Protein AF-A0A523K4Y5-F1 (afdb_monomer_lite)

Structure (mmCIF, N/CA/C/O backbone):
data_AF-A0A523K4Y5-F1
#
_entry.id   AF-A0A523K4Y5-F1
#
loop_
_atom_site.group_PDB
_atom_site.id
_atom_site.type_symbol
_atom_site.label_atom_id
_atom_site.label_alt_id
_atom_site.label_comp_id
_atom_site.label_asym_id
_atom_site.label_entity_id
_atom_site.label_seq_id
_atom_site.pdbx_PDB_ins_code
_atom_site.Cartn_x
_atom_site.Cartn_y
_atom_site.Cartn_z
_atom_site.occupancy
_atom_site.B_iso_or_equiv
_atom_site.auth_seq_id
_atom_site.auth_comp_id
_atom_site.auth_asym_id
_atom_site.auth_atom_id
_atom_site.pdbx_PDB_model_num
ATOM 1 N N . MET A 1 1 ? 30.385 28.209 -82.244 1.00 56.41 1 MET A N 1
ATOM 2 C CA . MET A 1 1 ? 28.923 28.491 -82.273 1.00 56.41 1 MET A CA 1
ATOM 3 C C . MET A 1 1 ? 27.985 27.262 -82.151 1.00 56.41 1 MET A C 1
ATOM 5 O O . MET A 1 1 ? 26.829 27.423 -81.771 1.00 56.41 1 MET A O 1
ATOM 9 N N . ALA A 1 2 ? 28.436 26.011 -82.340 1.00 59.03 2 ALA A N 1
ATOM 10 C 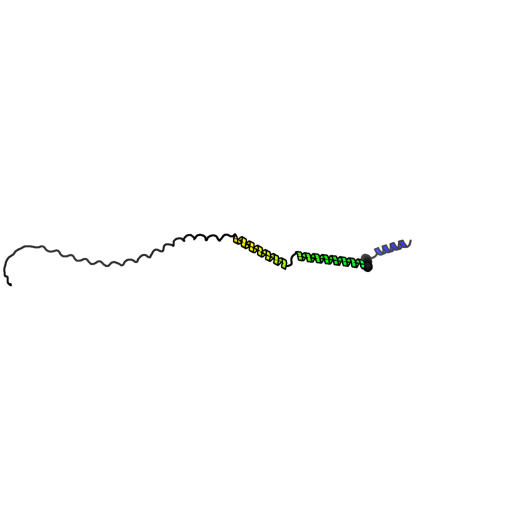CA . ALA A 1 2 ? 27.557 24.819 -82.371 1.00 59.03 2 ALA A CA 1
ATOM 11 C C . ALA A 1 2 ? 26.885 24.386 -81.036 1.00 59.03 2 ALA A C 1
ATOM 13 O O . ALA A 1 2 ? 25.889 23.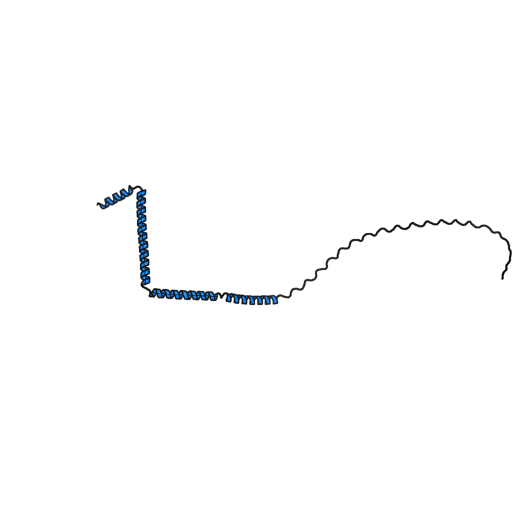655 -81.039 1.00 59.03 2 ALA A O 1
ATOM 14 N N . ARG A 1 3 ? 27.393 24.814 -79.868 1.00 58.66 3 ARG A N 1
ATOM 15 C CA . ARG A 1 3 ? 26.839 24.422 -78.549 1.00 58.66 3 ARG A CA 1
ATOM 16 C C . ARG A 1 3 ? 25.537 25.153 -78.182 1.00 58.66 3 ARG A C 1
ATOM 18 O O . ARG A 1 3 ? 24.710 24.581 -77.468 1.00 58.66 3 ARG A O 1
ATOM 25 N N . ALA A 1 4 ? 25.312 26.363 -78.699 1.00 57.75 4 ALA A N 1
ATOM 26 C CA . ALA A 1 4 ? 24.097 27.142 -78.439 1.00 57.75 4 ALA A CA 1
ATOM 27 C C . ALA A 1 4 ? 22.867 26.567 -79.176 1.00 57.75 4 ALA A C 1
ATOM 29 O O . ALA A 1 4 ? 21.796 26.414 -78.582 1.00 57.75 4 ALA A O 1
ATOM 30 N N . ALA A 1 5 ? 23.043 26.109 -80.421 1.00 58.50 5 ALA A N 1
ATOM 31 C CA . ALA A 1 5 ? 21.973 25.528 -81.240 1.00 58.50 5 ALA A CA 1
ATOM 32 C C . ALA A 1 5 ? 21.456 24.165 -80.722 1.00 58.50 5 ALA A C 1
ATOM 34 O O . ALA A 1 5 ? 20.276 23.833 -80.864 1.00 58.50 5 ALA A O 1
ATOM 35 N N . LYS A 1 6 ? 22.303 23.365 -80.055 1.00 58.16 6 LYS A N 1
ATOM 36 C CA . LYS A 1 6 ? 21.886 22.069 -79.479 1.00 58.16 6 LYS A CA 1
ATOM 37 C C . LYS A 1 6 ? 20.988 22.235 -78.241 1.00 58.16 6 LYS A C 1
ATOM 39 O O . LYS A 1 6 ? 20.050 21.456 -78.052 1.00 58.16 6 LYS A O 1
ATOM 44 N N . LYS A 1 7 ? 21.205 23.278 -77.424 1.00 58.06 7 LYS A N 1
ATOM 45 C CA . LYS A 1 7 ? 20.348 23.593 -76.260 1.00 58.06 7 LYS A CA 1
ATOM 46 C C . LYS A 1 7 ? 18.948 24.061 -76.679 1.00 58.06 7 LYS A C 1
ATOM 48 O O . LYS A 1 7 ? 17.973 23.686 -76.021 1.00 58.06 7 LYS A O 1
ATOM 53 N N . SER A 1 8 ? 18.825 24.824 -77.769 1.00 58.03 8 SER A N 1
ATOM 54 C CA . SER A 1 8 ? 17.531 25.331 -78.254 1.00 58.03 8 SER A CA 1
ATOM 55 C C . SER A 1 8 ? 16.660 24.222 -78.866 1.00 58.03 8 SER A C 1
ATOM 57 O O . SER A 1 8 ? 15.479 24.119 -78.521 1.00 58.03 8 SER A O 1
ATOM 59 N N . LYS A 1 9 ? 17.240 23.305 -79.660 1.00 58.69 9 LYS A N 1
ATOM 60 C CA . LYS A 1 9 ? 16.532 22.133 -80.221 1.00 58.69 9 LYS A CA 1
ATOM 61 C C . LYS A 1 9 ? 16.057 21.153 -79.136 1.00 58.69 9 LYS A C 1
ATOM 63 O O . LYS A 1 9 ? 14.926 20.667 -79.196 1.00 58.69 9 LYS A O 1
ATOM 68 N N . ALA A 1 10 ? 16.858 20.917 -78.093 1.00 59.50 10 ALA A N 1
ATOM 69 C CA . ALA A 1 10 ? 16.475 20.059 -76.966 1.00 59.50 10 ALA A CA 1
ATOM 70 C C . ALA A 1 10 ? 15.356 20.669 -76.094 1.00 59.50 10 ALA A C 1
ATOM 72 O O . ALA A 1 10 ? 14.438 19.954 -75.680 1.00 59.50 10 ALA A O 1
ATOM 73 N N . LYS A 1 11 ? 15.383 21.991 -75.852 1.00 59.12 11 LYS A N 1
ATOM 74 C CA . LYS A 1 11 ? 14.294 22.714 -75.165 1.00 59.12 11 LYS A CA 1
ATOM 75 C C . LYS A 1 11 ? 12.999 22.730 -75.993 1.00 59.12 11 LYS A C 1
ATOM 77 O O . LYS A 1 11 ? 11.936 22.508 -75.415 1.00 59.12 11 LYS A O 1
ATOM 82 N N . LYS A 1 12 ? 13.072 22.934 -77.319 1.00 58.25 12 LYS A N 1
ATOM 83 C CA . LYS A 1 12 ? 11.900 22.900 -78.223 1.00 58.25 12 LYS A CA 1
ATOM 84 C C . LYS A 1 12 ? 11.268 21.501 -78.299 1.00 58.25 12 LYS A C 1
ATOM 86 O O . LYS A 1 12 ? 10.061 21.373 -78.111 1.00 58.25 12 LYS A O 1
ATOM 91 N N . ARG A 1 13 ? 12.063 20.431 -78.446 1.00 57.97 13 ARG A N 1
ATOM 92 C CA . ARG A 1 13 ? 11.560 19.037 -78.434 1.00 57.97 13 ARG A CA 1
ATOM 93 C C . ARG A 1 13 ? 10.904 18.639 -77.110 1.00 57.97 13 ARG A C 1
ATOM 95 O O . ARG A 1 13 ? 9.913 17.922 -77.110 1.00 57.97 13 ARG A O 1
ATOM 102 N N . ALA A 1 14 ? 11.400 19.143 -75.980 1.00 58.34 14 ALA A N 1
ATOM 103 C CA . ALA A 1 14 ? 10.793 18.886 -74.676 1.00 58.34 14 ALA A CA 1
ATOM 104 C C . ALA A 1 14 ? 9.431 19.579 -74.477 1.00 58.34 14 ALA A C 1
ATOM 106 O O . ALA A 1 14 ? 8.689 19.148 -73.598 1.00 58.34 14 ALA A O 1
ATOM 107 N N . LYS A 1 15 ? 9.104 20.629 -75.250 1.00 60.69 15 LYS A N 1
ATOM 108 C CA . LYS A 1 15 ? 7.788 21.297 -75.240 1.00 60.69 15 LYS A CA 1
ATOM 109 C C . LYS A 1 15 ? 6.759 20.609 -76.158 1.00 60.69 15 LYS A C 1
ATOM 111 O O . LYS A 1 15 ? 5.589 20.633 -75.811 1.00 60.69 15 LYS A O 1
ATOM 116 N N . LYS A 1 16 ? 7.195 19.932 -77.235 1.00 61.47 16 LYS A N 1
ATOM 117 C CA . LYS A 1 16 ? 6.345 19.144 -78.163 1.00 61.47 16 LYS A CA 1
ATOM 118 C C . LYS A 1 16 ? 5.959 17.736 -77.667 1.00 61.47 16 LYS A C 1
ATOM 120 O O . LYS A 1 16 ? 5.192 17.047 -78.324 1.00 61.47 16 LYS A O 1
ATOM 125 N N . MET A 1 17 ? 6.498 17.268 -76.539 1.00 65.38 17 MET A N 1
ATOM 126 C CA . MET A 1 17 ? 6.101 15.972 -75.969 1.00 65.38 17 MET A CA 1
ATOM 127 C C . MET A 1 17 ? 4.766 16.092 -75.216 1.00 65.38 17 MET A C 1
ATOM 129 O O . MET A 1 17 ? 4.617 17.051 -74.451 1.00 65.38 17 MET A O 1
ATOM 133 N N . PRO A 1 18 ? 3.854 15.102 -75.318 1.00 77.69 18 PRO A N 1
ATOM 134 C CA . PRO A 1 18 ? 2.597 15.121 -74.577 1.00 77.69 18 PRO A CA 1
ATOM 135 C C . PRO A 1 18 ? 2.876 15.240 -73.076 1.00 77.69 18 PRO A C 1
ATOM 137 O O . PRO A 1 18 ? 3.824 14.635 -72.553 1.00 77.69 18 PRO A O 1
ATOM 140 N N . VAL A 1 19 ? 2.064 16.042 -72.381 1.00 74.31 19 VAL A N 1
ATOM 141 C CA . VAL A 1 19 ? 2.271 16.433 -70.974 1.00 74.31 19 VAL A CA 1
ATOM 142 C C . VAL A 1 19 ? 2.529 15.208 -70.088 1.00 74.31 19 VAL A C 1
ATOM 144 O O . VAL A 1 19 ? 3.495 15.204 -69.321 1.00 74.31 19 VAL A O 1
ATOM 147 N N . LYS A 1 20 ? 1.789 14.111 -70.303 1.00 73.31 20 LYS A N 1
ATOM 148 C CA . LYS A 1 20 ? 1.956 12.817 -69.614 1.00 73.31 20 LYS A CA 1
ATOM 149 C C . LYS A 1 20 ? 3.386 12.254 -69.714 1.00 73.31 20 LYS A C 1
ATOM 151 O O . LYS A 1 20 ? 3.966 11.864 -68.701 1.00 73.31 20 LYS A O 1
ATOM 156 N N . LYS A 1 21 ? 4.026 12.299 -70.895 1.00 77.75 21 LYS A N 1
ATOM 157 C CA . LYS A 1 21 ? 5.418 11.831 -71.094 1.00 77.75 21 LYS A CA 1
ATOM 158 C C . LYS A 1 21 ? 6.444 12.767 -70.435 1.00 77.75 21 LYS A C 1
ATOM 160 O O . LYS A 1 21 ? 7.457 12.304 -69.904 1.00 77.75 21 LYS A O 1
ATOM 165 N N . ARG A 1 22 ? 6.189 14.083 -70.412 1.00 76.62 22 ARG A N 1
ATOM 166 C CA . ARG A 1 22 ? 7.054 15.071 -69.726 1.00 76.62 22 ARG A CA 1
ATOM 167 C C . ARG A 1 22 ? 7.009 14.894 -68.208 1.00 76.62 22 ARG A C 1
ATOM 169 O O . ARG A 1 22 ? 8.061 14.930 -67.562 1.00 76.62 22 ARG A O 1
ATOM 176 N N . VAL A 1 23 ? 5.815 14.675 -67.657 1.00 74.62 23 VAL A N 1
ATOM 177 C CA . VAL A 1 23 ? 5.602 14.385 -66.233 1.00 74.62 23 VAL A CA 1
ATOM 178 C C . VAL A 1 23 ? 6.288 13.070 -65.860 1.00 74.62 23 VAL A C 1
ATOM 180 O O . VAL A 1 23 ? 7.113 13.075 -64.948 1.00 74.62 23 VAL A O 1
ATOM 183 N N . ALA A 1 24 ? 6.090 11.995 -66.631 1.00 77.06 24 ALA A N 1
ATOM 184 C CA . ALA A 1 24 ? 6.747 10.702 -66.406 1.00 77.06 24 ALA A CA 1
ATOM 185 C C . ALA A 1 24 ? 8.289 10.793 -66.405 1.00 77.06 24 ALA A C 1
ATOM 187 O O . ALA A 1 24 ? 8.965 10.238 -65.537 1.00 77.06 24 ALA A O 1
ATOM 188 N N . LYS A 1 25 ? 8.882 11.564 -67.327 1.00 75.75 25 LYS A N 1
ATOM 189 C CA . LYS A 1 25 ? 10.341 11.766 -67.372 1.00 75.75 25 LYS A CA 1
ATOM 190 C C . LYS A 1 25 ? 10.860 12.569 -66.170 1.00 75.75 25 LYS A C 1
ATOM 192 O O . LYS A 1 25 ? 11.927 12.258 -65.631 1.00 75.75 25 LYS A O 1
ATOM 197 N N . LYS A 1 26 ? 10.118 13.590 -65.720 1.00 76.00 26 LYS A N 1
ATOM 198 C CA . LYS A 1 26 ? 10.459 14.372 -64.517 1.00 76.00 26 LYS A CA 1
ATOM 199 C C . LYS A 1 26 ? 10.353 13.523 -63.246 1.00 76.00 26 LYS A C 1
ATOM 201 O O . LYS A 1 26 ? 11.267 13.572 -62.418 1.00 76.00 26 LYS A O 1
ATOM 206 N N . THR A 1 27 ? 9.301 12.716 -63.101 1.00 73.31 27 THR A N 1
ATOM 207 C CA . THR A 1 27 ? 9.119 11.834 -61.936 1.00 73.31 27 THR A CA 1
ATOM 208 C C . THR A 1 27 ? 10.184 10.736 -61.898 1.00 73.31 27 THR A C 1
ATOM 210 O O . THR A 1 27 ? 10.783 10.517 -60.843 1.00 73.31 27 THR A O 1
ATOM 213 N N . ALA A 1 28 ? 10.544 10.133 -63.037 1.00 77.62 28 ALA A N 1
ATOM 214 C CA . ALA A 1 28 ? 11.654 9.179 -63.135 1.00 77.62 28 ALA A CA 1
ATOM 215 C C . ALA A 1 28 ? 13.011 9.802 -62.740 1.00 77.62 28 ALA A C 1
ATOM 217 O O . ALA A 1 28 ? 13.777 9.220 -61.963 1.00 77.62 28 ALA A O 1
ATOM 218 N N . LYS A 1 29 ? 13.298 11.034 -63.188 1.00 77.81 29 LYS A N 1
ATOM 219 C CA . LYS A 1 29 ? 14.512 11.774 -62.793 1.00 77.81 29 LYS A CA 1
ATOM 220 C C . LYS A 1 29 ? 14.535 12.092 -61.288 1.00 77.81 29 LYS A C 1
ATOM 222 O O . LYS A 1 29 ? 15.580 11.974 -60.649 1.00 77.81 29 LYS A O 1
ATOM 22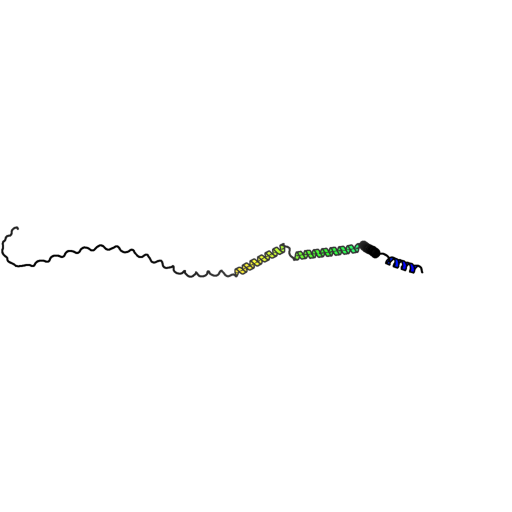7 N N . LYS A 1 30 ? 13.386 12.427 -60.689 1.00 75.31 30 LYS A N 1
ATOM 228 C CA . LYS A 1 30 ? 13.256 12.662 -59.236 1.00 75.31 30 LYS A CA 1
ATOM 229 C C . LYS A 1 30 ? 13.453 11.369 -58.431 1.00 75.31 30 LYS A C 1
ATOM 231 O O . LYS A 1 30 ? 14.176 11.376 -57.435 1.00 75.31 30 LYS A O 1
ATOM 236 N N . ARG A 1 31 ? 12.888 10.241 -58.886 1.00 78.50 31 ARG A N 1
ATOM 237 C CA . ARG A 1 31 ? 13.064 8.912 -58.261 1.00 78.50 31 ARG A CA 1
ATOM 238 C C . ARG A 1 31 ? 14.529 8.463 -58.276 1.00 78.50 31 ARG A C 1
ATOM 240 O O . ARG A 1 31 ? 15.051 8.038 -57.245 1.00 78.50 31 ARG A O 1
ATOM 247 N N . THR A 1 32 ? 15.221 8.613 -59.406 1.00 78.62 32 THR A N 1
ATOM 248 C CA . THR A 1 32 ? 16.649 8.255 -59.522 1.00 78.62 32 THR A CA 1
ATOM 249 C C . THR A 1 32 ? 17.545 9.152 -58.661 1.00 78.62 32 THR A C 1
ATOM 251 O O . THR A 1 32 ? 18.448 8.646 -57.991 1.00 78.62 32 THR A O 1
ATOM 254 N N . ALA A 1 33 ? 17.262 10.457 -58.583 1.00 79.88 33 ALA A N 1
ATOM 255 C CA . ALA A 1 33 ? 17.946 11.368 -57.662 1.00 79.88 33 ALA A CA 1
ATOM 256 C C . ALA A 1 33 ? 17.726 10.976 -56.186 1.00 79.88 33 ALA A C 1
ATOM 258 O O . ALA A 1 33 ? 18.693 10.868 -55.430 1.00 79.88 33 ALA A O 1
ATOM 259 N N . LYS A 1 34 ? 16.484 10.656 -55.788 1.00 76.75 34 LYS A N 1
ATOM 260 C CA . LYS A 1 34 ? 16.150 10.183 -54.430 1.00 76.75 34 LYS A CA 1
ATOM 261 C C . LYS A 1 34 ? 16.905 8.893 -54.075 1.00 76.75 34 LYS A C 1
ATOM 263 O O . LYS A 1 34 ? 17.477 8.805 -52.989 1.00 76.75 34 LYS A O 1
ATOM 268 N N . LYS A 1 35 ? 17.012 7.936 -55.009 1.00 81.06 35 LYS A N 1
ATOM 269 C CA . LYS A 1 35 ? 17.796 6.693 -54.841 1.00 81.06 35 LYS A CA 1
ATOM 270 C C . LYS A 1 35 ? 19.295 6.973 -54.657 1.00 81.06 35 LYS A C 1
ATOM 272 O O . LYS A 1 35 ? 19.930 6.370 -53.790 1.00 81.06 35 LYS A O 1
ATOM 277 N N . LYS A 1 36 ? 19.867 7.925 -55.410 1.00 84.50 36 LYS A N 1
ATOM 278 C CA . LYS A 1 36 ? 21.274 8.351 -55.252 1.00 84.50 36 LYS A CA 1
ATOM 279 C C . LYS A 1 36 ? 21.531 8.988 -53.882 1.00 84.50 36 LYS A C 1
ATOM 281 O O . LYS A 1 36 ? 22.516 8.638 -53.230 1.00 84.50 36 LYS A O 1
ATOM 286 N N . VAL A 1 37 ? 20.639 9.864 -53.415 1.00 79.44 37 VAL A N 1
ATOM 287 C CA . VAL A 1 37 ? 20.735 10.487 -52.081 1.00 79.44 37 VAL A CA 1
ATOM 288 C C . VAL A 1 37 ? 20.614 9.437 -50.974 1.00 79.44 37 VAL A C 1
ATOM 290 O O . VAL A 1 37 ? 21.435 9.425 -50.058 1.00 79.44 37 VAL A O 1
ATOM 293 N N . ALA A 1 38 ? 19.667 8.502 -51.081 1.00 79.81 38 ALA A N 1
ATOM 294 C CA . ALA A 1 38 ? 19.521 7.404 -50.125 1.00 79.81 38 ALA A CA 1
ATOM 295 C C . ALA A 1 38 ? 20.793 6.538 -50.044 1.00 79.81 38 ALA A C 1
ATOM 297 O O . ALA A 1 38 ? 21.308 6.304 -48.951 1.00 79.81 38 ALA A O 1
ATOM 298 N N . LYS A 1 39 ? 21.375 6.155 -51.191 1.00 84.56 39 LYS A N 1
ATOM 299 C CA . LYS A 1 39 ? 22.633 5.384 -51.254 1.00 84.56 39 LYS A CA 1
ATOM 300 C C . LYS A 1 39 ? 23.821 6.147 -50.654 1.00 84.56 39 LYS A C 1
ATOM 302 O O . LYS A 1 39 ? 24.683 5.549 -50.014 1.00 84.56 39 LYS A O 1
ATOM 307 N N . ARG A 1 40 ? 23.886 7.471 -50.834 1.00 81.75 40 ARG A N 1
ATOM 308 C CA . ARG A 1 40 ? 24.908 8.319 -50.192 1.00 81.75 40 ARG A CA 1
ATOM 309 C C . ARG A 1 40 ? 24.726 8.368 -48.672 1.00 81.75 40 ARG A C 1
ATOM 311 O O . ARG A 1 40 ? 25.705 8.183 -47.952 1.00 81.75 40 ARG A O 1
ATOM 318 N N . LYS A 1 41 ? 23.490 8.520 -48.178 1.00 78.88 41 LYS A N 1
ATOM 319 C CA . LYS A 1 41 ? 23.176 8.502 -46.736 1.00 78.88 41 LYS A CA 1
ATOM 320 C C . LYS A 1 41 ? 23.543 7.165 -46.085 1.00 78.88 41 LYS A C 1
ATOM 322 O O . LYS A 1 41 ? 24.147 7.159 -45.015 1.00 78.88 41 LYS A O 1
ATOM 327 N N . THR A 1 42 ? 23.248 6.033 -46.726 1.00 82.31 42 THR A N 1
ATOM 328 C CA . THR A 1 42 ? 23.613 4.708 -46.189 1.00 82.31 42 THR A CA 1
ATOM 329 C C . THR A 1 42 ? 25.124 4.477 -46.200 1.00 82.31 42 THR A C 1
ATOM 331 O O . THR A 1 42 ? 25.674 4.020 -45.198 1.00 82.31 42 THR A O 1
ATOM 334 N N . LYS A 1 43 ? 25.829 4.871 -47.271 1.00 86.88 43 LYS A N 1
ATOM 335 C CA . LYS A 1 43 ? 27.303 4.838 -47.322 1.00 86.88 43 LYS A CA 1
ATOM 336 C C . LYS A 1 43 ? 27.937 5.699 -46.224 1.00 86.88 43 LYS A C 1
ATOM 338 O O . LYS A 1 43 ? 28.857 5.237 -45.551 1.00 86.88 43 LYS A O 1
ATOM 343 N N . ALA A 1 44 ? 27.421 6.908 -45.994 1.00 87.69 44 ALA A N 1
ATOM 344 C CA . ALA A 1 44 ? 27.885 7.788 -44.923 1.00 87.69 44 ALA A CA 1
ATOM 345 C C . ALA A 1 44 ? 27.663 7.166 -43.533 1.00 87.69 44 ALA A C 1
ATOM 347 O O . ALA A 1 44 ? 28.606 7.079 -42.745 1.00 87.69 44 ALA A O 1
ATOM 348 N N . LYS A 1 45 ? 26.462 6.630 -43.259 1.00 84.75 45 LYS A N 1
ATOM 349 C CA . LYS A 1 45 ? 26.170 5.890 -42.018 1.00 84.75 45 LYS A CA 1
ATOM 350 C C . LYS A 1 45 ? 27.137 4.715 -41.823 1.00 84.75 45 LYS A C 1
ATOM 352 O O . LYS A 1 45 ? 27.721 4.581 -40.750 1.00 84.75 45 LYS A O 1
ATOM 357 N N . LYS A 1 46 ? 27.392 3.917 -42.869 1.00 89.38 46 LYS A N 1
ATOM 358 C CA . LYS A 1 46 ? 28.344 2.790 -42.828 1.00 89.38 46 LYS A CA 1
ATOM 359 C C . LYS A 1 46 ? 29.778 3.257 -42.536 1.00 89.38 46 LYS A C 1
ATOM 361 O O . LYS A 1 46 ? 30.465 2.622 -41.739 1.00 89.38 46 LYS A O 1
ATOM 366 N N . LYS A 1 47 ? 30.219 4.391 -43.101 1.00 90.56 47 LYS A N 1
ATOM 367 C CA . LYS A 1 47 ? 31.536 5.000 -42.821 1.00 90.56 47 LYS A CA 1
ATOM 368 C C . LYS A 1 47 ? 31.657 5.453 -41.360 1.00 90.56 47 LYS A C 1
ATOM 370 O O . LYS A 1 47 ? 32.663 5.163 -40.715 1.00 90.56 47 LYS A O 1
ATOM 375 N N . ILE A 1 48 ? 30.618 6.088 -40.809 1.00 88.44 48 ILE A N 1
ATOM 376 C CA . ILE A 1 48 ? 30.571 6.500 -39.394 1.00 88.44 48 ILE A CA 1
ATOM 377 C C . ILE A 1 48 ? 30.653 5.281 -38.469 1.00 88.44 48 ILE A C 1
ATOM 379 O O . ILE A 1 48 ? 31.434 5.281 -37.517 1.00 88.44 48 ILE A O 1
ATOM 383 N N . VAL A 1 49 ? 29.879 4.230 -38.754 1.00 85.38 49 VAL A N 1
ATOM 384 C CA . VAL A 1 49 ? 29.896 2.987 -37.969 1.00 85.38 49 VAL A CA 1
ATOM 385 C C . VAL A 1 49 ? 31.280 2.339 -38.013 1.00 85.38 49 VAL A C 1
ATOM 387 O O . VAL A 1 49 ? 31.830 2.035 -36.956 1.00 85.38 49 VAL A O 1
ATOM 390 N N . ARG A 1 50 ? 31.897 2.220 -39.198 1.00 86.38 50 ARG A N 1
ATOM 391 C CA . ARG A 1 50 ? 33.267 1.696 -39.351 1.00 86.38 50 ARG A CA 1
ATOM 392 C C . ARG A 1 50 ? 34.283 2.493 -38.525 1.00 86.38 50 ARG A C 1
ATOM 394 O O . ARG A 1 50 ? 35.033 1.895 -37.759 1.00 86.38 50 ARG A O 1
ATOM 401 N N . LYS A 1 51 ? 34.244 3.831 -38.578 1.00 85.81 51 LYS A N 1
ATOM 402 C CA . LYS A 1 51 ? 35.129 4.707 -37.782 1.00 85.81 51 LYS A CA 1
ATOM 403 C C . LYS A 1 51 ? 34.907 4.540 -36.271 1.00 85.81 51 LYS A C 1
ATOM 405 O O . LYS A 1 51 ? 35.869 4.483 -35.508 1.00 85.81 51 LYS A O 1
ATOM 410 N N . LYS A 1 52 ? 33.651 4.401 -35.822 1.00 83.12 52 LYS A N 1
ATOM 411 C CA . LYS A 1 52 ? 33.323 4.118 -34.410 1.00 83.12 52 LYS A CA 1
ATOM 412 C C . LYS A 1 52 ? 33.852 2.753 -33.965 1.00 83.12 52 LYS A C 1
ATOM 414 O O . LYS A 1 52 ? 34.375 2.651 -32.859 1.00 83.12 52 LYS A O 1
ATOM 419 N N . VAL A 1 53 ? 33.731 1.717 -34.795 1.00 80.81 53 VAL A N 1
ATOM 420 C CA . VAL A 1 53 ? 34.244 0.371 -34.490 1.00 80.81 53 VAL A CA 1
ATOM 421 C C . VAL A 1 53 ? 35.773 0.376 -34.415 1.00 80.81 53 VAL A C 1
ATOM 423 O O . VAL A 1 53 ? 36.312 -0.110 -33.425 1.00 80.81 53 VAL A O 1
ATOM 426 N N . ALA A 1 54 ? 36.462 1.008 -35.369 1.00 79.88 54 ALA A N 1
ATOM 427 C CA . ALA A 1 54 ? 37.919 1.157 -35.344 1.00 79.88 54 ALA A CA 1
ATOM 428 C C . ALA A 1 54 ? 38.401 1.891 -34.076 1.00 79.88 54 ALA A C 1
ATOM 430 O O . ALA A 1 54 ? 39.244 1.381 -33.342 1.00 79.88 54 ALA A O 1
ATOM 431 N N . LYS A 1 55 ? 37.767 3.019 -33.717 1.00 76.12 55 LYS A N 1
ATOM 432 C CA . LYS A 1 55 ? 38.083 3.769 -32.484 1.00 76.12 55 LYS A CA 1
ATOM 433 C C . LYS A 1 55 ? 37.814 2.963 -31.204 1.00 76.12 55 LYS A C 1
ATOM 435 O O . LYS A 1 55 ? 38.510 3.141 -30.206 1.00 76.12 55 LYS A O 1
ATOM 440 N N . ARG A 1 56 ? 36.809 2.075 -31.212 1.00 69.31 56 ARG A N 1
ATOM 441 C CA . ARG A 1 56 ? 36.517 1.153 -30.096 1.00 69.31 56 ARG A CA 1
ATOM 442 C C . ARG A 1 56 ? 37.564 0.043 -29.964 1.00 69.31 56 ARG A C 1
ATOM 444 O O . ARG A 1 56 ? 37.782 -0.391 -28.834 1.00 69.31 56 ARG A O 1
ATOM 451 N N . LYS A 1 57 ? 38.174 -0.402 -31.070 1.00 73.94 57 LYS A N 1
ATOM 452 C CA . LYS A 1 57 ? 39.251 -1.408 -31.087 1.00 73.94 57 LYS A CA 1
ATOM 453 C C . LYS A 1 57 ? 40.604 -0.816 -30.670 1.00 73.94 57 LYS A C 1
ATOM 455 O O . LYS A 1 57 ? 41.294 -1.433 -29.875 1.00 73.94 57 LYS A O 1
ATOM 460 N N . ALA A 1 58 ? 40.912 0.414 -31.083 1.00 73.88 58 ALA A N 1
ATOM 461 C CA . ALA A 1 58 ? 42.194 1.075 -30.808 1.00 73.88 58 ALA A CA 1
ATOM 462 C C . ALA A 1 58 ? 42.441 1.470 -29.333 1.00 73.88 58 ALA A C 1
ATOM 464 O O . ALA A 1 58 ? 43.545 1.855 -28.980 1.00 73.88 58 ALA A O 1
ATOM 465 N N . ASN A 1 59 ? 41.430 1.432 -28.451 1.00 72.94 59 ASN A N 1
ATOM 466 C CA . ASN A 1 59 ? 41.565 1.904 -27.062 1.00 72.94 59 ASN A CA 1
ATOM 467 C C . ASN A 1 59 ? 40.954 0.935 -26.023 1.00 72.94 59 ASN A C 1
ATOM 469 O O . ASN A 1 59 ? 39.972 1.275 -25.342 1.00 72.94 59 ASN A O 1
ATOM 473 N N . PRO A 1 60 ? 41.524 -0.275 -25.860 1.00 71.81 60 PRO A N 1
ATOM 474 C CA . PRO A 1 60 ? 41.017 -1.287 -24.933 1.00 71.81 60 PRO A CA 1
ATOM 475 C C . PRO A 1 60 ? 41.141 -0.851 -23.463 1.00 71.81 60 PRO A C 1
ATOM 477 O O . PRO A 1 60 ? 40.167 -0.968 -22.711 1.00 71.81 60 PRO A O 1
ATOM 480 N N . LYS A 1 61 ? 42.270 -0.237 -23.073 1.00 78.81 61 LYS A N 1
ATOM 481 C CA . LYS A 1 61 ? 42.546 0.220 -21.694 1.00 78.81 61 LYS A CA 1
ATOM 482 C C . LYS A 1 61 ? 41.527 1.265 -21.199 1.00 78.81 61 LYS A C 1
ATOM 484 O O . LYS A 1 61 ? 40.948 1.112 -20.123 1.00 78.81 61 LYS A O 1
ATOM 489 N N . LYS A 1 62 ? 41.198 2.287 -22.007 1.00 78.06 62 LYS A N 1
ATOM 490 C CA . LYS A 1 62 ? 40.176 3.307 -21.657 1.00 78.06 62 LYS A CA 1
ATOM 491 C C . LYS A 1 62 ? 38.780 2.693 -21.477 1.00 78.06 62 LYS A C 1
ATOM 493 O O . LYS A 1 62 ? 38.013 3.098 -20.599 1.00 78.06 62 LYS A O 1
ATOM 498 N N . ARG A 1 63 ? 38.442 1.682 -22.283 1.00 73.50 63 ARG A N 1
ATOM 499 C CA . ARG A 1 63 ? 37.155 0.976 -22.216 1.00 73.50 63 ARG A CA 1
ATOM 500 C C . ARG A 1 63 ? 37.067 0.064 -20.989 1.00 73.50 63 ARG A C 1
ATOM 502 O O . ARG A 1 63 ? 36.005 0.025 -20.367 1.00 73.50 63 ARG A O 1
ATOM 509 N N . ALA A 1 64 ? 38.160 -0.605 -20.619 1.00 78.94 64 ALA A N 1
ATOM 510 C CA . ALA A 1 64 ? 38.262 -1.377 -19.382 1.00 78.94 64 ALA A CA 1
ATOM 511 C C . ALA A 1 64 ? 38.054 -0.479 -18.151 1.00 78.94 64 ALA A C 1
ATOM 513 O O . ALA A 1 64 ? 37.140 -0.737 -17.367 1.00 78.94 64 ALA A O 1
ATOM 514 N N . LYS A 1 65 ? 38.765 0.657 -18.065 1.00 80.75 65 LYS A N 1
ATOM 515 C CA . LYS A 1 65 ? 38.590 1.646 -16.981 1.00 80.75 65 LYS A CA 1
ATOM 516 C C . LYS A 1 65 ? 37.146 2.167 -16.893 1.00 80.75 65 LYS A C 1
ATOM 518 O O . LYS A 1 65 ? 36.558 2.193 -15.814 1.00 80.75 65 LYS A O 1
ATOM 523 N N . LYS A 1 66 ? 36.507 2.511 -18.023 1.00 82.38 66 LYS A N 1
ATOM 524 C CA . LYS A 1 66 ? 35.092 2.950 -18.045 1.00 82.38 66 LYS A CA 1
ATOM 525 C C . LYS A 1 66 ? 34.122 1.845 -17.605 1.00 82.38 66 LYS A C 1
ATOM 527 O O . LYS A 1 66 ? 33.152 2.132 -16.902 1.00 82.38 66 LYS A O 1
ATOM 532 N N . LYS A 1 67 ? 34.352 0.590 -18.011 1.00 81.38 67 LYS A N 1
ATOM 533 C CA . LYS A 1 67 ? 33.547 -0.562 -17.568 1.00 81.38 67 LYS A CA 1
ATOM 534 C C . LYS A 1 67 ? 33.703 -0.803 -16.065 1.00 81.38 67 LYS A C 1
ATOM 536 O O . LYS A 1 67 ? 32.686 -0.983 -15.402 1.00 81.38 67 LYS A O 1
ATOM 541 N N . ALA A 1 68 ? 34.924 -0.739 -15.534 1.00 82.62 68 ALA A N 1
ATOM 542 C CA . ALA A 1 68 ? 35.196 -0.858 -14.102 1.00 82.62 68 ALA A CA 1
ATOM 543 C C . ALA A 1 68 ? 34.471 0.238 -13.304 1.00 82.62 68 ALA A C 1
ATOM 545 O O . ALA A 1 68 ? 33.662 -0.080 -12.434 1.00 82.62 68 ALA A O 1
ATOM 546 N N . LYS A 1 69 ? 34.610 1.513 -13.701 1.00 84.25 69 LYS A N 1
ATOM 547 C CA . LYS A 1 69 ? 33.884 2.640 -13.079 1.00 84.25 69 LYS A CA 1
ATOM 548 C C . LYS A 1 69 ? 32.360 2.447 -13.097 1.00 84.25 69 LYS A C 1
ATOM 550 O O . LYS A 1 69 ? 31.685 2.710 -12.105 1.00 84.25 69 LYS A O 1
ATOM 555 N N . ARG A 1 70 ? 31.791 1.934 -14.199 1.00 85.75 70 ARG A N 1
ATOM 556 C CA . ARG A 1 70 ? 30.351 1.608 -14.280 1.00 85.75 70 ARG A CA 1
ATOM 557 C C . ARG A 1 70 ? 29.953 0.457 -13.356 1.00 85.75 70 ARG A C 1
ATOM 559 O O . ARG A 1 70 ? 28.885 0.537 -12.755 1.00 85.75 70 ARG A O 1
ATOM 566 N N . LYS A 1 71 ? 30.779 -0.589 -13.236 1.00 86.62 71 LYS A N 1
ATOM 567 C CA . LYS A 1 71 ? 30.542 -1.705 -12.305 1.00 86.62 71 LYS A CA 1
ATOM 568 C C . LYS A 1 71 ? 30.532 -1.209 -10.858 1.00 86.62 71 LYS A C 1
ATOM 570 O O . LYS A 1 71 ? 29.585 -1.518 -10.143 1.00 86.62 71 LYS A O 1
ATOM 575 N N . VAL A 1 72 ? 31.499 -0.376 -10.469 1.00 86.94 72 VAL A N 1
ATOM 576 C CA . VAL A 1 72 ? 31.559 0.244 -9.132 1.00 86.94 72 VAL A CA 1
ATOM 577 C C . VAL A 1 72 ? 30.327 1.116 -8.878 1.00 86.94 72 VAL A C 1
ATOM 579 O O . VAL A 1 72 ? 29.626 0.907 -7.893 1.00 86.94 72 VAL A O 1
ATOM 582 N N . LYS A 1 73 ? 29.962 2.006 -9.814 1.00 86.00 73 LYS A N 1
ATOM 583 C CA . LYS A 1 73 ? 28.756 2.848 -9.691 1.00 86.00 73 LYS A CA 1
ATOM 584 C C . LYS A 1 73 ? 27.468 2.018 -9.588 1.00 86.00 73 LYS A C 1
ATOM 586 O O . LYS A 1 73 ? 26.570 2.379 -8.832 1.00 86.00 73 LYS A O 1
ATOM 591 N N . LYS A 1 74 ? 27.366 0.898 -10.318 1.00 86.12 74 LYS A N 1
ATOM 592 C CA . LYS A 1 74 ? 26.222 -0.029 -10.235 1.00 86.12 74 LYS A CA 1
ATOM 593 C C . LYS A 1 74 ? 26.191 -0.764 -8.890 1.00 86.12 74 LYS A C 1
ATOM 595 O O . LYS A 1 74 ? 25.119 -0.854 -8.301 1.00 86.12 74 LYS A O 1
ATOM 600 N N . LYS A 1 75 ? 27.339 -1.236 -8.387 1.00 83.88 75 LYS A N 1
ATOM 601 C CA . LYS A 1 75 ? 27.456 -1.853 -7.053 1.00 83.88 75 LYS A CA 1
ATOM 602 C C . LYS A 1 75 ? 27.061 -0.865 -5.950 1.00 83.88 75 LYS A C 1
ATOM 604 O O . LYS A 1 75 ? 26.210 -1.201 -5.139 1.00 83.88 75 LYS A O 1
ATOM 609 N N . ALA A 1 76 ? 27.563 0.369 -5.993 1.00 83.44 76 ALA A N 1
ATOM 610 C CA . ALA A 1 76 ? 27.207 1.421 -5.040 1.00 83.44 76 ALA A CA 1
ATOM 611 C C . ALA A 1 76 ? 25.707 1.764 -5.078 1.00 83.44 76 ALA A C 1
ATOM 613 O O . ALA A 1 76 ? 25.070 1.864 -4.033 1.00 83.44 76 ALA A O 1
ATOM 614 N N . LYS A 1 77 ? 25.104 1.880 -6.272 1.00 82.69 77 LYS A N 1
ATOM 615 C CA . LYS A 1 77 ? 23.648 2.072 -6.405 1.00 82.69 77 LYS A CA 1
ATOM 616 C C . LYS A 1 77 ? 22.850 0.892 -5.838 1.00 82.69 77 LYS A C 1
ATOM 618 O O . LYS A 1 77 ? 21.874 1.119 -5.134 1.00 82.69 77 LYS A O 1
ATOM 623 N N . LYS A 1 78 ? 23.275 -0.349 -6.102 1.00 80.62 78 LYS A N 1
ATOM 624 C CA . LYS A 1 78 ? 22.633 -1.561 -5.564 1.00 80.62 78 LYS A CA 1
ATOM 625 C C . LYS A 1 78 ? 22.749 -1.626 -4.036 1.00 80.62 78 LYS A C 1
ATOM 627 O O . LYS A 1 78 ? 21.770 -1.955 -3.383 1.00 80.62 78 LYS A O 1
ATOM 632 N N . ALA A 1 79 ? 23.899 -1.263 -3.470 1.00 77.88 79 ALA A N 1
ATOM 633 C CA . ALA A 1 79 ? 24.101 -1.193 -2.022 1.00 77.88 79 ALA A CA 1
ATOM 634 C C . ALA A 1 79 ? 23.218 -0.115 -1.369 1.00 77.88 79 ALA A C 1
ATOM 636 O O . ALA A 1 79 ? 22.546 -0.390 -0.381 1.00 77.88 79 ALA A O 1
ATOM 637 N N . LYS A 1 80 ? 23.133 1.082 -1.969 1.00 75.38 80 LYS A N 1
ATOM 638 C CA . LYS A 1 80 ? 22.225 2.148 -1.510 1.00 75.38 80 LYS A CA 1
ATOM 639 C C . LYS A 1 80 ? 20.753 1.727 -1.580 1.00 75.38 80 LYS A C 1
ATOM 641 O O . LYS A 1 80 ? 20.007 2.013 -0.652 1.00 75.38 80 LYS A O 1
ATOM 646 N N . ALA A 1 81 ? 20.351 1.021 -2.638 1.00 71.00 81 ALA A N 1
ATOM 647 C CA . ALA A 1 81 ? 18.999 0.478 -2.761 1.00 71.00 81 ALA A CA 1
ATOM 648 C C . ALA A 1 81 ? 18.713 -0.565 -1.670 1.00 71.00 81 ALA A C 1
ATOM 650 O O . ALA A 1 81 ? 17.720 -0.434 -0.970 1.00 71.00 81 ALA A O 1
ATOM 651 N N . LYS A 1 82 ? 19.624 -1.522 -1.440 1.00 68.75 82 LYS A N 1
ATOM 652 C CA . LYS A 1 82 ? 19.505 -2.507 -0.351 1.00 68.75 82 LYS A CA 1
ATOM 653 C C . LYS A 1 82 ? 19.398 -1.850 1.033 1.00 68.75 82 LYS A C 1
ATOM 655 O O . LYS A 1 82 ? 18.532 -2.224 1.812 1.00 68.75 82 LYS A O 1
ATOM 660 N N . LYS A 1 83 ? 20.208 -0.821 1.313 1.00 63.44 83 LYS A N 1
ATOM 661 C CA . LYS A 1 83 ? 20.130 -0.054 2.570 1.00 63.44 83 LYS A CA 1
ATOM 662 C C . LYS A 1 83 ? 18.810 0.719 2.706 1.00 63.44 83 LYS A C 1
ATOM 664 O O . LYS A 1 83 ? 18.323 0.884 3.815 1.00 63.44 83 LYS A O 1
ATOM 669 N N . LYS A 1 84 ? 18.214 1.188 1.602 1.00 61.94 84 LYS A N 1
ATOM 670 C CA . LYS A 1 84 ? 16.891 1.838 1.621 1.00 61.94 84 LYS A CA 1
ATOM 671 C C . LYS A 1 84 ? 15.774 0.842 1.958 1.00 61.94 84 LYS A C 1
ATOM 673 O O . LYS A 1 84 ? 14.869 1.214 2.687 1.00 61.94 84 LYS A O 1
ATOM 678 N N . VAL A 1 85 ? 15.872 -0.405 1.490 1.00 60.66 85 VAL A N 1
ATOM 679 C CA . VAL A 1 85 ? 14.936 -1.479 1.876 1.00 60.66 85 VAL A CA 1
ATOM 680 C C . VAL A 1 85 ? 15.080 -1.816 3.365 1.00 60.66 85 VAL A C 1
ATOM 682 O O . VAL A 1 85 ? 14.077 -1.916 4.052 1.00 60.66 85 VAL A O 1
ATOM 685 N N . ALA A 1 86 ? 16.307 -1.857 3.899 1.00 58.78 86 ALA A N 1
ATOM 686 C CA . ALA A 1 86 ? 16.537 -2.040 5.338 1.00 58.78 86 ALA A CA 1
ATOM 687 C C . ALA A 1 86 ? 15.986 -0.884 6.203 1.00 58.78 86 ALA A C 1
ATOM 689 O O . ALA A 1 86 ? 15.549 -1.104 7.323 1.00 58.78 86 ALA A O 1
ATOM 690 N N . ARG A 1 87 ? 15.961 0.352 5.682 1.00 58.03 87 ARG A N 1
ATOM 691 C CA . ARG A 1 87 ? 15.363 1.516 6.369 1.00 58.03 87 ARG A CA 1
ATOM 692 C C . ARG A 1 87 ? 13.833 1.509 6.394 1.00 58.03 87 ARG A C 1
ATOM 694 O O . ARG A 1 87 ? 13.259 2.243 7.184 1.00 58.03 87 ARG A O 1
ATOM 701 N N . GLY A 1 88 ? 13.188 0.721 5.533 1.00 58.34 88 GLY A N 1
ATOM 702 C CA . GLY A 1 88 ? 11.735 0.532 5.545 1.00 58.34 88 GLY A CA 1
ATOM 703 C C . GLY A 1 88 ? 11.254 -0.497 6.569 1.00 58.34 88 GLY A C 1
ATOM 704 O O . GLY A 1 88 ? 10.048 -0.708 6.658 1.00 58.34 88 GLY A O 1
ATOM 705 N N . GLY A 1 89 ? 12.175 -1.123 7.315 1.00 63.44 89 GLY A N 1
ATOM 706 C CA . GLY A 1 89 ? 11.896 -2.300 8.130 1.00 63.44 89 GLY A CA 1
ATOM 707 C C . GLY A 1 89 ? 11.549 -3.509 7.259 1.00 63.44 89 GLY A C 1
ATOM 708 O O . GLY A 1 89 ? 10.858 -3.410 6.244 1.00 63.44 89 GLY A O 1
ATOM 709 N N . SER A 1 90 ? 12.040 -4.682 7.635 1.00 76.50 90 SER A N 1
ATOM 710 C CA . SER A 1 90 ? 11.482 -5.932 7.125 1.00 76.50 90 SER A CA 1
ATOM 711 C C . SER A 1 90 ? 10.006 -6.062 7.544 1.00 76.50 90 SER A C 1
ATOM 713 O O . SER A 1 90 ? 9.535 -5.358 8.441 1.00 76.50 90 SER A O 1
ATOM 715 N N . ALA A 1 91 ? 9.254 -6.977 6.927 1.00 80.75 91 ALA A N 1
ATOM 716 C CA . ALA A 1 91 ? 7.897 -7.287 7.389 1.00 80.75 91 ALA A CA 1
ATOM 717 C C . ALA A 1 91 ? 7.875 -7.680 8.882 1.00 80.75 91 ALA A C 1
ATOM 719 O O . ALA A 1 91 ? 6.953 -7.298 9.596 1.00 80.75 91 ALA A O 1
ATOM 720 N N . ALA A 1 92 ? 8.938 -8.337 9.363 1.00 79.50 92 ALA A N 1
ATOM 721 C CA . ALA A 1 92 ? 9.121 -8.682 10.769 1.00 79.50 92 ALA A CA 1
ATOM 722 C C . ALA A 1 92 ? 9.292 -7.446 11.673 1.00 79.50 92 ALA A C 1
ATOM 724 O O . ALA A 1 92 ? 8.739 -7.409 12.766 1.00 79.50 92 ALA A O 1
ATOM 725 N N . ASP A 1 93 ? 9.990 -6.401 11.217 1.00 83.81 93 ASP A N 1
ATOM 726 C CA . ASP A 1 93 ? 10.137 -5.159 11.995 1.00 83.81 93 ASP A CA 1
ATOM 727 C C . ASP A 1 93 ? 8.811 -4.391 12.089 1.00 83.81 93 ASP A C 1
ATOM 729 O O . ASP A 1 93 ? 8.505 -3.781 13.114 1.00 83.81 93 ASP A O 1
ATOM 733 N N . ARG A 1 94 ? 7.993 -4.444 11.026 1.00 86.56 94 ARG A N 1
ATOM 734 C CA . ARG A 1 94 ? 6.630 -3.889 11.040 1.00 86.56 94 ARG A CA 1
ATOM 735 C C . ARG A 1 94 ? 5.723 -4.657 12.002 1.00 86.56 94 ARG A C 1
ATOM 737 O O . ARG A 1 94 ? 4.969 -4.013 12.719 1.00 86.56 94 ARG A O 1
ATOM 744 N N . LEU A 1 95 ? 5.830 -5.987 12.038 1.00 87.81 95 LEU A N 1
ATOM 745 C CA . LEU A 1 95 ? 5.117 -6.850 12.988 1.00 87.81 95 LEU A CA 1
ATOM 746 C C . LEU A 1 95 ? 5.484 -6.518 14.435 1.00 87.81 95 LEU A C 1
ATOM 748 O O . LEU A 1 95 ? 4.599 -6.159 15.200 1.00 87.81 95 LEU A O 1
ATOM 752 N N . LYS A 1 96 ? 6.777 -6.478 14.773 1.00 89.62 96 LYS A N 1
ATOM 753 C CA . LYS A 1 96 ? 7.237 -6.095 16.122 1.00 89.62 96 LYS A CA 1
ATOM 754 C C . LYS A 1 96 ? 6.735 -4.715 16.549 1.00 89.62 96 LYS A C 1
ATOM 756 O O . LYS A 1 96 ? 6.377 -4.501 17.703 1.00 89.62 96 LYS A O 1
ATOM 761 N N . LYS A 1 97 ? 6.698 -3.754 15.618 1.00 90.94 97 LYS A N 1
ATOM 762 C CA . LYS A 1 97 ? 6.171 -2.411 15.896 1.00 90.94 97 LYS A CA 1
ATOM 763 C C . LYS A 1 97 ? 4.659 -2.423 16.128 1.00 90.94 97 LYS A C 1
ATOM 765 O O . LYS A 1 97 ? 4.194 -1.707 17.008 1.00 90.94 97 LYS A O 1
ATOM 770 N N . LEU A 1 98 ? 3.913 -3.209 15.353 1.00 92.81 98 LEU A N 1
ATOM 771 C CA . LEU A 1 98 ? 2.470 -3.372 15.533 1.00 92.81 98 LEU A CA 1
ATOM 772 C C . LEU A 1 98 ? 2.150 -4.069 16.859 1.00 92.81 98 LEU A C 1
ATOM 774 O O . LEU A 1 98 ? 1.287 -3.590 17.581 1.00 92.81 98 LEU A O 1
ATOM 778 N N . GLU A 1 99 ? 2.882 -5.120 17.224 1.00 93.56 99 GLU A N 1
ATOM 779 C CA . GLU A 1 99 ? 2.745 -5.797 18.522 1.00 93.56 99 GLU A CA 1
ATOM 780 C C . GLU A 1 99 ? 2.977 -4.821 19.686 1.00 93.56 99 GLU A C 1
ATOM 782 O O . GLU A 1 99 ? 2.159 -4.735 20.602 1.00 93.56 99 GLU A O 1
ATOM 787 N N . ALA A 1 100 ? 4.028 -3.997 19.610 1.00 93.56 100 ALA A N 1
ATOM 788 C CA . ALA A 1 100 ? 4.282 -2.954 20.604 1.00 93.56 100 ALA A CA 1
ATOM 789 C C . ALA A 1 100 ? 3.166 -1.892 20.652 1.00 93.56 100 ALA A C 1
ATOM 791 O O . ALA A 1 100 ? 2.797 -1.429 21.731 1.00 93.56 100 ALA A O 1
ATOM 792 N N . GLN A 1 101 ? 2.608 -1.509 19.499 1.00 95.44 101 GLN A N 1
ATOM 793 C CA . GLN A 1 101 ? 1.479 -0.575 19.430 1.00 95.44 101 GLN A CA 1
ATOM 794 C C . GLN A 1 101 ? 0.208 -1.161 20.046 1.00 95.44 101 GLN A C 1
ATOM 796 O O . GLN A 1 101 ? -0.486 -0.450 20.770 1.00 95.44 101 GLN A O 1
ATOM 801 N N . VAL A 1 102 ? -0.079 -2.442 19.805 1.00 96.38 102 VAL A N 1
ATOM 802 C CA . VAL A 1 102 ? -1.211 -3.139 20.428 1.00 96.38 102 VAL A CA 1
ATOM 803 C C . VAL A 1 102 ? -1.039 -3.156 21.945 1.00 96.38 102 VAL A C 1
ATOM 805 O O . VAL A 1 102 ? -1.960 -2.759 22.649 1.00 96.38 102 VAL A O 1
ATOM 808 N N . GLY A 1 103 ? 0.154 -3.479 22.459 1.00 95.31 103 GLY A N 1
ATOM 809 C CA . GLY A 1 103 ? 0.425 -3.431 23.901 1.00 95.31 103 GLY A CA 1
ATOM 810 C C . GLY A 1 103 ? 0.194 -2.046 24.524 1.00 95.31 103 GLY A C 1
ATOM 811 O O . GLY A 1 103 ? -0.411 -1.931 25.590 1.00 95.31 103 GLY A O 1
ATOM 812 N N . GLN A 1 104 ? 0.609 -0.974 23.839 1.00 95.12 104 GLN A N 1
ATOM 813 C CA . GLN A 1 104 ? 0.355 0.402 24.286 1.00 95.12 104 GLN A CA 1
ATOM 814 C C . GLN A 1 104 ? -1.135 0.763 24.280 1.00 95.12 104 GLN A C 1
ATOM 816 O O . GLN A 1 104 ? -1.605 1.428 25.202 1.00 95.12 104 GLN A O 1
ATOM 821 N N . LEU A 1 105 ? -1.880 0.347 23.253 1.00 95.31 105 LEU A N 1
ATOM 822 C CA . LEU A 1 105 ? -3.319 0.595 23.161 1.00 95.31 105 LEU A CA 1
ATOM 823 C C . LEU A 1 105 ? -4.091 -0.156 24.243 1.00 95.31 105 LEU A C 1
ATOM 825 O O . LEU A 1 105 ? -4.954 0.444 24.876 1.00 95.31 105 LEU A O 1
ATOM 829 N N . THR A 1 106 ? -3.742 -1.417 24.508 1.00 92.81 106 THR A N 1
ATOM 830 C CA . THR A 1 106 ? -4.340 -2.197 25.598 1.00 92.81 106 THR A CA 1
ATOM 831 C C . THR A 1 106 ? -4.134 -1.504 26.939 1.00 92.81 106 THR A C 1
ATOM 833 O O . THR A 1 106 ? -5.089 -1.345 27.692 1.00 92.81 106 THR A O 1
ATOM 836 N N . ARG A 1 107 ? -2.921 -1.003 27.208 1.00 92.31 107 ARG A N 1
ATOM 837 C CA . ARG A 1 107 ? -2.629 -0.262 28.439 1.00 92.31 107 ARG A CA 1
ATOM 838 C C . ARG A 1 107 ? -3.449 1.029 28.554 1.00 92.31 107 ARG A C 1
ATOM 840 O O . ARG A 1 107 ? -3.999 1.319 29.610 1.00 92.31 107 ARG A O 1
ATOM 847 N N . ARG A 1 108 ? -3.575 1.788 27.463 1.00 93.00 108 ARG A N 1
ATOM 848 C CA . ARG A 1 108 ? -4.408 3.001 27.437 1.00 93.00 108 ARG A CA 1
ATOM 849 C C . ARG A 1 108 ? -5.885 2.696 27.646 1.00 93.00 108 ARG A C 1
ATOM 851 O O . ARG A 1 108 ? -6.553 3.450 28.335 1.00 93.00 108 ARG A O 1
ATOM 858 N N . LEU A 1 109 ? -6.390 1.609 27.065 1.00 89.38 109 LEU A N 1
ATOM 859 C CA . LEU A 1 109 ? -7.766 1.161 27.274 1.00 89.38 109 LEU A CA 1
ATOM 860 C C . LEU A 1 109 ? -7.993 0.704 28.716 1.00 89.38 109 LEU A C 1
ATOM 862 O O . LEU A 1 109 ? -9.023 1.043 29.284 1.00 89.38 109 LEU A O 1
ATOM 866 N N . SER A 1 110 ? -7.036 0.006 29.337 1.00 86.94 110 SER A N 1
ATOM 867 C CA . SER A 1 110 ? -7.142 -0.348 30.757 1.00 86.94 110 SER A CA 1
ATOM 868 C C . SER A 1 110 ? -7.084 0.880 31.664 1.00 86.94 110 SER A C 1
ATOM 870 O O . SER A 1 110 ? -7.864 0.974 32.601 1.00 86.94 110 SER A O 1
ATOM 872 N N . GLU A 1 111 ? -6.215 1.850 31.363 1.00 84.50 111 GLU A N 1
ATOM 873 C CA . GLU A 1 111 ? -6.138 3.118 32.101 1.00 84.50 111 GLU A CA 1
ATOM 874 C C . GLU A 1 111 ? -7.426 3.941 31.922 1.00 84.50 111 GLU A C 1
ATOM 876 O O . GLU A 1 111 ? -7.957 4.461 32.896 1.00 84.50 111 GLU A O 1
ATOM 881 N N . ALA A 1 112 ? -7.979 3.996 30.707 1.00 81.81 112 ALA A N 1
ATOM 882 C CA . ALA A 1 112 ? -9.245 4.672 30.421 1.00 81.81 112 ALA A CA 1
ATOM 883 C C . ALA A 1 112 ? -10.461 3.959 31.035 1.00 81.81 112 ALA A C 1
ATOM 885 O O . ALA A 1 112 ? -11.441 4.601 31.393 1.00 81.81 112 ALA A O 1
ATOM 886 N N . SER A 1 113 ? -10.414 2.633 31.169 1.00 73.12 113 SER A N 1
ATOM 887 C CA . SER A 1 113 ? -11.465 1.876 31.850 1.00 73.12 113 SER A CA 1
ATOM 888 C C . SER A 1 113 ? -11.360 1.993 33.369 1.00 73.12 113 SER A C 1
ATOM 890 O O . SER A 1 113 ? -12.383 1.928 34.039 1.00 73.12 113 SER A O 1
ATOM 892 N N . ALA A 1 114 ? -10.157 2.181 33.918 1.00 69.56 114 ALA A N 1
ATOM 893 C CA . ALA A 1 114 ? -9.952 2.406 35.348 1.00 69.56 114 ALA A CA 1
ATOM 894 C C . ALA A 1 114 ? -10.440 3.790 35.814 1.00 69.56 114 ALA A C 1
ATOM 896 O O . ALA A 1 114 ? -10.653 3.989 37.006 1.00 69.56 114 ALA A O 1
ATOM 897 N N . THR A 1 115 ? -10.630 4.743 34.896 1.00 71.25 115 THR A N 1
ATOM 898 C CA . THR A 1 115 ? -11.206 6.064 35.191 1.00 71.25 115 THR A CA 1
ATOM 899 C C . THR A 1 115 ? -12.712 6.141 34.942 1.00 71.25 115 THR A C 1
ATOM 901 O O . THR A 1 115 ? -13.333 7.143 35.302 1.00 71.25 115 THR A O 1
ATOM 904 N N . ALA A 1 116 ? -13.323 5.106 34.355 1.00 72.56 116 ALA A N 1
ATOM 905 C CA . ALA A 1 116 ? -14.771 5.018 34.251 1.00 72.56 116 ALA A CA 1
ATOM 906 C C . ALA A 1 116 ? -15.349 4.724 35.642 1.00 72.56 116 ALA A C 1
ATOM 908 O O . ALA A 1 116 ? -15.050 3.694 36.247 1.00 72.56 116 ALA A O 1
ATOM 909 N N . GLY A 1 117 ? -16.155 5.652 36.162 1.00 73.62 117 GLY A N 1
ATOM 910 C CA . GLY A 1 117 ? -16.861 5.456 37.426 1.00 73.62 117 GLY A CA 1
ATOM 911 C C . GLY A 1 117 ? -17.768 4.217 37.388 1.00 73.62 117 GLY A C 1
ATOM 912 O O . GLY A 1 117 ? -18.124 3.746 36.301 1.00 73.62 117 GLY A O 1
ATOM 913 N N . PRO A 1 118 ? -18.155 3.673 38.556 1.00 78.88 118 PRO A N 1
ATOM 914 C CA . PRO A 1 118 ? -19.076 2.544 38.614 1.00 78.88 118 PRO A CA 1
ATOM 915 C C . PRO A 1 118 ? -20.383 2.870 37.867 1.00 78.88 118 PRO A C 1
ATOM 917 O O . PRO A 1 118 ? -20.766 4.043 37.795 1.00 78.88 118 PRO A O 1
ATOM 920 N N . PRO A 1 119 ? -21.088 1.857 37.322 1.00 79.38 119 PRO A N 1
ATOM 921 C CA . PRO A 1 119 ? -22.416 2.051 36.753 1.00 79.38 119 PRO A CA 1
ATOM 922 C C . PRO A 1 119 ? -23.305 2.849 37.711 1.00 79.38 119 PRO A C 1
ATOM 924 O O . PRO A 1 119 ? -23.291 2.605 38.919 1.00 79.38 119 PRO A O 1
ATOM 927 N N . GLY A 1 120 ? -24.066 3.806 37.174 1.00 81.44 120 GLY A N 1
ATOM 928 C CA . GLY A 1 120 ? -24.997 4.596 37.977 1.00 81.44 120 GLY A CA 1
ATOM 929 C C . GLY A 1 120 ? -25.995 3.702 38.729 1.00 81.44 120 GLY A C 1
ATOM 930 O O . GLY A 1 120 ? -26.280 2.586 38.279 1.00 81.44 120 GLY A O 1
ATOM 931 N N . PRO A 1 121 ? -26.534 4.161 39.871 1.00 86.75 121 PRO A N 1
ATOM 932 C CA . PRO A 1 121 ? -27.520 3.393 40.623 1.00 86.75 121 PRO A CA 1
ATOM 933 C C . PRO A 1 121 ? -28.734 3.054 39.748 1.00 86.75 121 PRO A C 1
ATOM 935 O O . PRO A 1 121 ? -29.112 3.816 38.854 1.00 86.75 121 PRO A O 1
ATOM 938 N N . ARG A 1 122 ? -29.365 1.904 40.019 1.00 86.25 122 ARG A N 1
ATOM 939 C CA . ARG A 1 122 ? -30.628 1.522 39.372 1.00 86.25 122 ARG A CA 1
ATOM 940 C C . ARG A 1 122 ? -31.657 2.632 39.607 1.00 86.25 122 ARG A C 1
ATOM 942 O O . ARG A 1 122 ? -31.819 3.081 40.739 1.00 86.25 122 ARG A O 1
ATOM 949 N N . GLY A 1 123 ? -32.350 3.052 38.546 1.00 85.12 123 GLY A N 1
ATOM 950 C CA . GLY A 1 123 ? -33.439 4.026 38.654 1.00 85.12 123 GLY A CA 1
ATOM 951 C C . GLY A 1 123 ? -34.509 3.570 39.652 1.00 85.12 123 GLY A C 1
ATOM 952 O O . GLY A 1 123 ? -34.697 2.368 39.863 1.00 85.12 123 GLY A O 1
ATOM 953 N N . SER A 1 124 ? -35.198 4.528 40.275 1.00 88.38 124 SER A N 1
ATOM 954 C CA . SER A 1 124 ? -36.283 4.250 41.220 1.00 88.38 124 SER A CA 1
ATOM 955 C C . SER A 1 124 ? -37.369 3.378 40.587 1.00 88.38 124 SER A C 1
ATOM 957 O O . SER A 1 124 ? -37.590 3.424 39.374 1.00 88.38 124 SER A O 1
ATOM 959 N N . ALA A 1 125 ? -38.071 2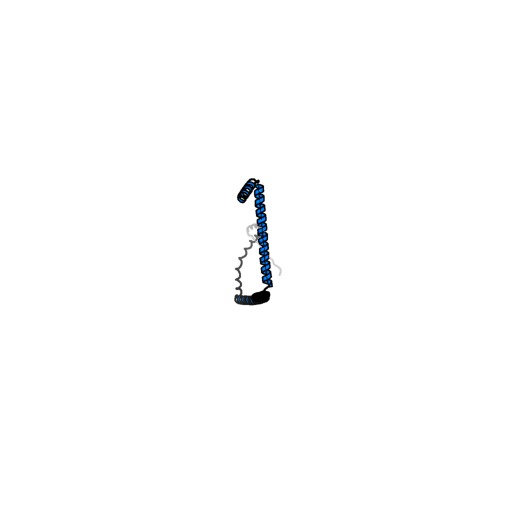.595 41.409 1.00 88.19 125 ALA A N 1
ATOM 960 C CA . ALA A 1 125 ? -39.251 1.868 40.956 1.00 88.19 125 ALA A CA 1
ATOM 961 C C . ALA A 1 125 ? -40.271 2.838 40.331 1.00 88.19 125 ALA A C 1
ATOM 963 O O . ALA A 1 125 ? -40.420 3.972 40.793 1.00 88.19 125 ALA A O 1
ATOM 964 N N . GLY A 1 126 ? -40.947 2.395 39.269 1.00 88.44 126 GLY A N 1
ATOM 965 C CA . GLY A 1 126 ? -42.045 3.156 38.677 1.00 88.44 126 GLY A CA 1
ATOM 966 C C . GLY A 1 126 ? -43.212 3.316 39.663 1.00 88.44 126 GLY A C 1
ATOM 967 O O . GLY A 1 126 ? -43.311 2.541 40.619 1.00 88.44 126 GLY A O 1
ATOM 968 N N . PRO A 1 127 ? -44.096 4.307 39.453 1.00 92.00 127 PRO A N 1
ATOM 969 C CA . PRO A 1 127 ? -45.277 4.490 40.290 1.00 92.00 127 PRO A CA 1
ATOM 970 C C . PRO A 1 127 ? -46.191 3.257 40.244 1.00 92.00 127 PRO A C 1
ATOM 972 O O . PRO A 1 127 ? -46.201 2.510 39.263 1.00 92.00 127 PRO A O 1
ATOM 975 N N . ALA A 1 128 ? -46.975 3.057 41.306 1.00 90.38 128 ALA A N 1
ATOM 976 C CA . ALA A 1 128 ? -47.994 2.014 41.342 1.00 90.38 128 ALA A CA 1
ATOM 977 C C . ALA A 1 128 ? -49.009 2.201 40.199 1.00 90.38 128 ALA A C 1
ATOM 979 O O . ALA A 1 128 ? -49.351 3.329 39.837 1.00 90.38 128 ALA A O 1
ATOM 980 N N . GLY A 1 129 ? -49.486 1.088 39.635 1.00 89.75 129 GLY A N 1
ATOM 981 C CA . GLY A 1 129 ? -50.551 1.114 38.634 1.00 89.75 129 GLY A CA 1
ATOM 982 C C . GLY A 1 129 ? -51.866 1.661 39.211 1.00 89.75 129 GLY A C 1
ATOM 983 O O . GLY A 1 129 ? -52.062 1.626 40.428 1.00 89.75 129 GLY A O 1
ATOM 984 N N . PRO A 1 130 ? -52.775 2.170 38.361 1.00 91.31 130 PRO A N 1
ATOM 985 C CA . PRO A 1 130 ? -54.077 2.653 38.810 1.00 91.31 130 PRO A CA 1
ATOM 986 C C . PRO A 1 130 ? -54.916 1.519 39.435 1.00 91.31 130 PRO A C 1
ATOM 988 O O . PRO A 1 130 ? -54.716 0.351 39.090 1.00 91.31 130 PRO A O 1
ATOM 991 N N . PRO A 1 131 ? -55.875 1.841 40.326 1.00 89.62 131 PRO A N 1
ATOM 992 C CA . PRO A 1 131 ? -56.821 0.864 40.860 1.00 89.62 131 PRO A CA 1
ATOM 993 C C . PRO A 1 131 ? -57.575 0.117 39.750 1.00 89.62 131 PRO A C 1
ATOM 995 O O . PRO A 1 131 ? -57.895 0.694 38.709 1.00 89.62 131 PRO A O 1
ATOM 998 N N . GLY A 1 132 ? -57.882 -1.162 39.984 1.00 88.44 132 GLY A N 1
ATOM 999 C CA . GLY A 1 132 ? -58.721 -1.951 39.080 1.00 88.44 132 GLY A CA 1
ATOM 1000 C C . GLY A 1 132 ? -60.146 -1.395 38.985 1.00 88.44 132 GLY A C 1
ATOM 1001 O O . GLY A 1 132 ? -60.636 -0.751 39.911 1.00 88.44 132 GLY A O 1
ATOM 1002 N N . SER A 1 133 ? -60.822 -1.647 37.863 1.00 89.62 133 SER A N 1
ATOM 1003 C CA . SER A 1 133 ? -62.222 -1.257 37.669 1.00 89.62 133 SER A CA 1
ATOM 1004 C C . SER A 1 133 ? -63.141 -1.939 38.686 1.00 89.62 133 SER A C 1
ATOM 1006 O O . SER A 1 133 ? -62.987 -3.132 38.954 1.00 89.62 133 SER A O 1
ATOM 1008 N N . THR A 1 134 ? -64.133 -1.210 39.199 1.00 89.69 134 THR A N 1
ATOM 1009 C CA . THR A 1 134 ? -65.197 -1.767 40.047 1.00 89.69 134 THR A CA 1
ATOM 1010 C C . THR A 1 134 ? -65.900 -2.930 39.340 1.00 89.69 134 THR A C 1
ATOM 1012 O O . THR A 1 134 ? -66.203 -2.841 38.149 1.00 89.69 134 THR A O 1
ATOM 1015 N N . GLY A 1 135 ? -66.155 -4.021 40.067 1.00 87.44 135 GLY A N 1
ATOM 1016 C CA . GLY A 1 135 ? -66.881 -5.178 39.539 1.00 87.44 135 GLY A CA 1
ATOM 1017 C C . GLY A 1 135 ? -68.331 -4.844 39.146 1.00 87.44 135 GLY A C 1
ATOM 1018 O O . GLY A 1 135 ? -68.889 -3.854 39.629 1.00 87.44 135 GLY A O 1
ATOM 1019 N N . PRO A 1 136 ? -68.958 -5.653 38.274 1.00 89.69 136 PRO A N 1
ATOM 1020 C CA . PRO A 1 136 ? -70.350 -5.454 37.880 1.00 89.69 136 PRO A CA 1
ATOM 1021 C C . PRO A 1 136 ? -71.298 -5.594 39.081 1.00 89.69 136 PRO A C 1
ATOM 1023 O O . PRO A 1 136 ? -71.032 -6.346 40.020 1.00 89.69 136 PRO A O 1
ATOM 1026 N N . ARG A 1 137 ? -72.431 -4.881 39.039 1.00 88.19 137 ARG A N 1
ATOM 1027 C CA . ARG A 1 137 ? -73.509 -5.017 40.030 1.00 88.19 137 ARG A CA 1
ATOM 1028 C C . ARG A 1 137 ? -74.037 -6.460 40.024 1.00 88.19 137 ARG A C 1
ATOM 1030 O O . ARG A 1 137 ? -74.245 -7.030 38.955 1.00 88.19 137 ARG A O 1
ATOM 1037 N N . GLY A 1 138 ? -74.256 -7.033 41.210 1.00 87.50 138 GLY A N 1
ATOM 1038 C CA . GLY A 1 138 ? -74.873 -8.355 41.357 1.00 87.50 138 GLY A CA 1
ATOM 1039 C C . GLY A 1 138 ? -76.293 -8.396 40.780 1.00 87.50 138 GLY A C 1
ATOM 1040 O O . GLY A 1 138 ? -76.971 -7.371 40.730 1.00 87.50 138 GLY A O 1
ATOM 1041 N N . MET A 1 139 ? -76.730 -9.573 40.332 1.00 87.56 139 MET A N 1
ATOM 1042 C CA . MET A 1 139 ? -78.094 -9.776 39.831 1.00 87.56 139 MET A CA 1
ATOM 1043 C C . MET A 1 139 ? -79.118 -9.509 40.943 1.00 87.56 139 MET A C 1
ATOM 1045 O O . MET A 1 139 ? -78.864 -9.829 42.106 1.00 87.56 139 MET A O 1
ATOM 1049 N N . ASP A 1 140 ? -80.264 -8.925 40.590 1.00 87.44 140 ASP A N 1
ATOM 1050 C CA . ASP A 1 140 ? -81.349 -8.696 41.545 1.00 87.44 140 ASP A CA 1
ATOM 1051 C C . ASP A 1 140 ? -81.918 -10.043 42.047 1.00 87.44 140 ASP A C 1
ATOM 1053 O O . ASP A 1 140 ? -81.952 -11.036 41.315 1.00 87.44 140 ASP A O 1
ATOM 1057 N N . GLY A 1 141 ? -82.335 -10.091 43.317 1.00 85.50 141 GLY A N 1
ATOM 1058 C CA . GLY A 1 141 ? -82.862 -11.307 43.943 1.00 85.50 141 GLY A CA 1
ATOM 1059 C C . GLY A 1 141 ? -84.228 -11.722 43.387 1.00 85.50 141 GLY A C 1
ATOM 1060 O O . GLY A 1 141 ? -85.044 -10.878 43.019 1.00 85.50 141 GLY A O 1
ATOM 1061 N N . SER A 1 142 ? -84.492 -13.031 43.351 1.00 86.12 142 SER A N 1
ATOM 1062 C CA . SER A 1 142 ? -85.783 -13.581 42.921 1.00 86.12 142 SER A CA 1
ATOM 1063 C C . SER A 1 142 ? -86.945 -13.061 43.788 1.00 86.12 142 SER A C 1
ATOM 1065 O O . SER A 1 142 ? -86.765 -12.899 44.999 1.00 86.12 142 SER A O 1
ATOM 1067 N N . PRO A 1 143 ? -88.150 -12.846 43.221 1.00 86.81 143 PRO A N 1
ATOM 1068 C CA . PRO A 1 143 ? -89.334 -12.474 43.995 1.00 86.81 143 PRO A CA 1
ATOM 1069 C C . PRO A 1 143 ? -89.632 -13.471 45.125 1.00 86.81 143 PRO A C 1
ATOM 1071 O O . PRO A 1 143 ? -89.496 -14.682 44.944 1.00 86.81 143 PRO A O 1
ATOM 1074 N N . GLY A 1 144 ? -90.060 -12.963 46.284 1.00 86.88 144 GLY A N 1
ATOM 1075 C CA . GLY A 1 144 ? -90.447 -13.796 47.425 1.00 86.88 144 GLY A CA 1
ATOM 1076 C C . GLY A 1 144 ? -91.672 -14.671 47.130 1.00 86.88 144 GLY A C 1
ATOM 1077 O O . GLY A 1 144 ? -92.529 -14.312 46.321 1.00 86.88 144 GLY A O 1
ATOM 1078 N N . ALA A 1 145 ? -91.766 -15.822 47.800 1.00 85.12 145 ALA A N 1
ATOM 1079 C CA . ALA A 1 145 ? -92.918 -16.713 47.685 1.00 85.12 145 ALA A CA 1
ATOM 1080 C C . ALA A 1 145 ? -94.209 -16.025 48.173 1.00 85.12 145 ALA A C 1
ATOM 1082 O O . ALA A 1 145 ? -94.194 -15.247 49.128 1.00 85.12 145 ALA A O 1
ATOM 1083 N N . ARG A 1 146 ? -95.342 -16.325 47.524 1.00 85.75 146 ARG A N 1
ATOM 1084 C CA . ARG A 1 146 ? -96.662 -15.816 47.929 1.00 85.75 146 ARG A CA 1
ATOM 1085 C C . ARG A 1 146 ? -96.996 -16.306 49.345 1.00 85.75 146 ARG A C 1
ATOM 1087 O O . ARG A 1 146 ? -96.840 -17.490 49.630 1.00 85.75 146 ARG A O 1
ATOM 1094 N N . GLY A 1 147 ? -97.469 -15.403 50.206 1.00 85.81 147 GLY A N 1
ATOM 1095 C CA . GLY A 1 147 ? -97.881 -15.744 51.571 1.00 85.81 147 GLY A CA 1
ATOM 1096 C C . GLY A 1 147 ? -99.062 -16.730 51.617 1.00 85.81 147 GLY A C 1
ATOM 1097 O O . GLY A 1 147 ? -99.829 -16.803 50.649 1.00 85.81 147 GLY A O 1
ATOM 1098 N N . PRO A 1 148 ? -99.215 -17.489 52.719 1.00 83.50 148 PRO A N 1
ATOM 1099 C CA . PRO A 1 148 ? -100.334 -18.412 52.902 1.00 83.50 148 PRO A CA 1
ATOM 1100 C C . PRO A 1 148 ? -101.680 -17.668 52.919 1.00 83.50 148 PRO A C 1
ATOM 1102 O O . PRO A 1 148 ? -101.748 -16.484 53.251 1.00 83.50 148 PRO A O 1
ATOM 1105 N N . ALA A 1 149 ? -102.759 -18.361 52.545 1.00 80.56 149 ALA A N 1
ATOM 1106 C CA . ALA A 1 149 ? -104.114 -17.822 52.656 1.00 80.56 149 ALA A CA 1
ATOM 1107 C C . ALA A 1 149 ? -104.485 -17.603 54.136 1.00 80.56 149 ALA A C 1
ATOM 1109 O O . ALA A 1 149 ? -104.115 -18.413 54.984 1.00 80.56 149 ALA A O 1
ATOM 1110 N N . GLY A 1 150 ? -105.196 -16.513 54.445 1.00 80.81 150 GLY A N 1
ATOM 1111 C CA . GLY A 1 150 ? -105.622 -16.201 55.813 1.00 80.81 150 GLY A CA 1
ATOM 1112 C C . GLY A 1 150 ? -106.661 -17.191 56.349 1.00 80.81 150 GLY A C 1
ATOM 1113 O O . GLY A 1 150 ? -107.469 -17.724 55.586 1.00 80.81 150 GLY A O 1
ATOM 1114 N N . GLU A 1 151 ? -106.642 -17.429 57.660 1.00 77.56 151 GLU A N 1
ATOM 1115 C CA . GLU A 1 151 ? -107.617 -18.288 58.338 1.00 77.56 151 GLU A CA 1
ATOM 1116 C C . GLU A 1 151 ? -109.025 -17.669 58.307 1.00 77.56 151 GLU A C 1
ATOM 1118 O O . GLU A 1 151 ? -109.199 -16.450 58.351 1.00 77.56 151 GLU A O 1
ATOM 1123 N N . SER A 1 152 ? -110.049 -18.519 58.204 1.00 69.00 152 SER A N 1
ATOM 1124 C CA . SER A 1 152 ? -111.452 -18.085 58.190 1.00 69.00 152 SER A CA 1
ATOM 1125 C C . SER A 1 152 ? -111.892 -17.609 59.581 1.00 69.00 152 SER A C 1
ATOM 1127 O O . SER A 1 152 ? -111.590 -18.260 60.577 1.00 69.00 152 SER A O 1
ATOM 1129 N N . GLY A 1 153 ? -112.614 -16.485 59.659 1.00 73.12 153 GLY A N 1
ATOM 1130 C CA . GLY A 1 153 ? -113.061 -15.904 60.933 1.00 73.12 153 GLY A CA 1
ATOM 1131 C C . GLY A 1 153 ? -114.073 -16.780 61.684 1.00 73.12 153 GLY A C 1
ATOM 1132 O O . GLY A 1 153 ? -114.931 -17.417 61.073 1.00 73.12 153 GLY A O 1
ATOM 1133 N N . SER A 1 154 ? -113.987 -16.802 63.017 1.00 63.81 154 SER A N 1
ATOM 1134 C CA . SER A 1 154 ? -114.912 -17.541 63.883 1.00 63.81 154 SER A CA 1
ATOM 1135 C C . SER A 1 154 ? -116.303 -16.893 63.925 1.00 63.81 154 SER A C 1
ATOM 1137 O O . SER A 1 154 ? -116.451 -15.671 63.903 1.00 63.81 154 SER A O 1
ATOM 1139 N N . SER A 1 155 ? -117.348 -17.723 63.978 1.00 59.25 155 SER A N 1
ATOM 1140 C CA . SER A 1 155 ? -118.736 -17.260 64.113 1.00 59.25 155 SER A CA 1
ATOM 1141 C C . SER A 1 155 ? -118.993 -16.695 65.519 1.00 59.25 155 SER A C 1
ATOM 1143 O O . SER A 1 155 ? -118.553 -17.283 66.506 1.00 59.25 155 SER A O 1
ATOM 1145 N N . GLY A 1 156 ? -119.694 -15.560 65.620 1.00 62.66 156 GLY A N 1
ATOM 1146 C CA . GLY A 1 156 ? -119.983 -14.888 66.896 1.00 62.66 156 GLY A CA 1
ATOM 1147 C C . GLY A 1 156 ? -120.986 -15.645 67.780 1.00 62.66 156 GLY A C 1
ATOM 1148 O O . GLY A 1 156 ? -121.899 -16.299 67.277 1.00 62.66 156 GLY A O 1
ATOM 1149 N N . SER A 1 157 ? -120.827 -15.554 69.104 1.00 55.16 157 SER A N 1
ATOM 1150 C CA . SER A 1 157 ? -121.709 -16.191 70.092 1.00 55.16 157 SER A CA 1
ATOM 1151 C C . SER A 1 157 ? -123.055 -15.464 70.235 1.00 55.16 157 SER A C 1
ATOM 1153 O O . SER A 1 157 ? -123.129 -14.237 70.212 1.00 55.16 157 SER A O 1
ATOM 1155 N N . SER A 1 158 ? -124.139 -16.231 70.401 1.00 54.09 158 SER A N 1
ATOM 1156 C CA . SER A 1 158 ? -125.480 -15.694 70.688 1.00 54.09 158 SER A CA 1
ATOM 1157 C C . SER A 1 158 ? -125.586 -15.227 72.149 1.00 54.09 158 SER A C 1
ATOM 1159 O O . SER A 1 158 ? -125.097 -15.909 73.048 1.00 54.09 158 SER A O 1
ATOM 1161 N N . GLY A 1 159 ? -126.200 -14.061 72.386 1.00 55.84 159 GLY A N 1
ATOM 1162 C CA . GLY A 1 159 ? -126.310 -13.432 73.712 1.00 55.84 159 GLY A CA 1
ATOM 1163 C C . GLY A 1 159 ? -127.287 -14.133 74.669 1.00 55.84 159 GLY A C 1
ATOM 1164 O O . GLY A 1 159 ? -128.270 -14.733 74.240 1.00 55.84 159 GLY A O 1
ATOM 1165 N N . SER A 1 160 ? -127.016 -14.046 75.975 1.00 49.19 160 SER A N 1
ATOM 1166 C CA . SER A 1 160 ? -127.802 -14.665 77.051 1.00 49.19 160 SER A CA 1
ATOM 1167 C C . SER A 1 160 ? -129.149 -13.967 77.292 1.00 49.19 160 SER A C 1
ATOM 1169 O O . SER A 1 160 ? -129.233 -12.742 77.349 1.00 49.19 160 SER A O 1
ATOM 1171 N N . SER A 1 161 ? -130.217 -14.750 77.479 1.00 52.94 161 SER A N 1
ATOM 1172 C CA . SER A 1 161 ? -131.532 -14.243 77.902 1.00 52.94 161 SER A CA 1
ATOM 1173 C C . SER A 1 161 ? -131.581 -14.024 79.422 1.00 52.94 161 SER A C 1
ATOM 1175 O O . SER A 1 161 ? -131.058 -14.834 80.187 1.00 52.94 161 SER A O 1
ATOM 1177 N N . GLY A 1 162 ? -132.175 -12.903 79.845 1.00 49.22 162 GLY A N 1
ATOM 1178 C CA . GLY A 1 162 ? -132.166 -12.404 81.226 1.00 49.22 162 GLY A CA 1
ATOM 1179 C C . GLY A 1 162 ? -133.001 -13.211 82.228 1.00 49.22 162 GLY A C 1
ATOM 1180 O O . GLY A 1 162 ? -133.943 -13.914 81.870 1.00 49.22 162 GLY A O 1
ATOM 1181 N N . SER A 1 163 ? -132.638 -13.084 83.506 1.00 51.31 163 SER A N 1
ATOM 1182 C CA . SER A 1 163 ? -133.252 -13.764 84.648 1.00 51.31 163 SER A CA 1
ATOM 1183 C C . SER A 1 163 ? -134.626 -13.196 85.021 1.00 51.31 163 SER A C 1
ATOM 1185 O O . SER A 1 163 ? -134.898 -12.006 84.861 1.00 51.31 163 SER A O 1
ATOM 1187 N N . SER A 1 164 ? -135.499 -14.036 85.586 1.00 45.91 164 SER A N 1
ATOM 1188 C CA . SER A 1 164 ? -136.705 -13.578 86.285 1.00 45.91 164 SER A CA 1
ATOM 1189 C C . SER A 1 164 ? -137.098 -14.504 87.441 1.00 45.91 164 SER A C 1
ATOM 1191 O O . SER A 1 164 ? -137.314 -15.691 87.237 1.00 45.91 164 SER A O 1
ATOM 1193 N N . GLY A 1 165 ? -137.221 -13.896 88.631 1.00 47.50 165 GLY A N 1
ATOM 1194 C CA . GLY A 1 165 ? -138.289 -14.115 89.621 1.00 47.50 165 GLY A CA 1
ATOM 1195 C C . GLY A 1 165 ? -138.257 -15.339 90.544 1.00 47.50 165 GLY A C 1
ATOM 1196 O O . GLY A 1 165 ? -138.544 -16.450 90.129 1.00 47.50 165 GLY A O 1
ATOM 1197 N N . SER A 1 166 ? -138.039 -15.090 91.838 1.00 50.31 166 SER A N 1
ATOM 1198 C CA . SER A 1 166 ? -138.087 -16.030 92.972 1.00 50.31 166 SER A CA 1
ATOM 1199 C C . SER A 1 166 ? -139.460 -16.653 93.268 1.00 50.31 166 SER A C 1
ATOM 1201 O O . SER A 1 166 ? -140.466 -15.952 93.184 1.00 50.31 166 SER A O 1
ATOM 1203 N N . SER A 1 167 ? -139.479 -17.880 93.808 1.00 41.38 167 SER A N 1
ATOM 1204 C CA . SER A 1 167 ? -140.284 -18.289 94.985 1.00 41.38 167 SER A CA 1
ATOM 1205 C C . SER A 1 167 ? -139.852 -19.674 95.485 1.00 41.38 167 SER A C 1
ATOM 1207 O O . SER A 1 167 ? -139.451 -20.523 94.695 1.00 41.38 167 SER A O 1
ATOM 1209 N N . GLY A 1 168 ? -139.854 -19.856 96.809 1.00 46.53 168 GLY A N 1
ATOM 1210 C CA . GLY A 1 168 ? -139.188 -20.958 97.508 1.00 46.53 168 GLY A CA 1
ATOM 1211 C C . GLY A 1 168 ? -140.107 -22.085 97.978 1.00 46.53 168 GLY A C 1
ATOM 1212 O O . GLY A 1 168 ? -141.314 -22.030 97.798 1.00 46.53 168 GLY A O 1
ATOM 1213 N N . SER A 1 169 ? -139.522 -23.099 98.614 1.00 44.28 169 SER A N 1
ATOM 1214 C CA . SER A 1 169 ? -139.786 -23.549 99.993 1.00 44.28 169 SER A CA 1
ATOM 1215 C C . SER A 1 169 ? -139.089 -24.896 100.223 1.00 44.28 169 SER A C 1
ATOM 1217 O O . SER A 1 169 ? -138.984 -25.674 99.283 1.00 44.28 169 SER A O 1
ATOM 1219 N N . SER A 1 170 ? -138.695 -25.129 101.481 1.00 45.91 170 SER A N 1
ATOM 1220 C CA . SER A 1 170 ? -13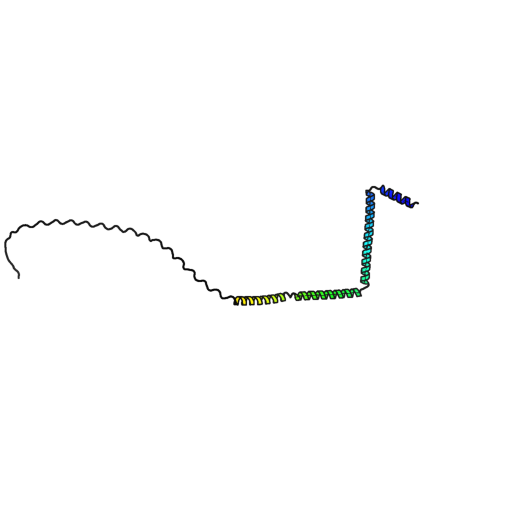8.705 -26.420 102.201 1.00 45.91 170 SER A CA 1
ATOM 1221 C C . SER A 1 170 ? -137.910 -27.590 101.591 1.00 45.91 170 SER A C 1
ATOM 1223 O O . SER A 1 170 ? -138.119 -27.992 100.461 1.00 45.91 170 SER A O 1
ATOM 1225 N N . GLY A 1 171 ? -136.977 -28.244 102.278 1.00 45.69 171 GLY A N 1
ATOM 1226 C CA . GLY A 1 171 ? -136.928 -28.586 103.698 1.00 45.69 171 GLY A CA 1
ATOM 1227 C C . GLY A 1 171 ? -136.820 -30.115 103.802 1.00 45.69 171 GLY A C 1
ATOM 1228 O O . GLY A 1 171 ? -137.607 -30.818 103.178 1.00 45.69 171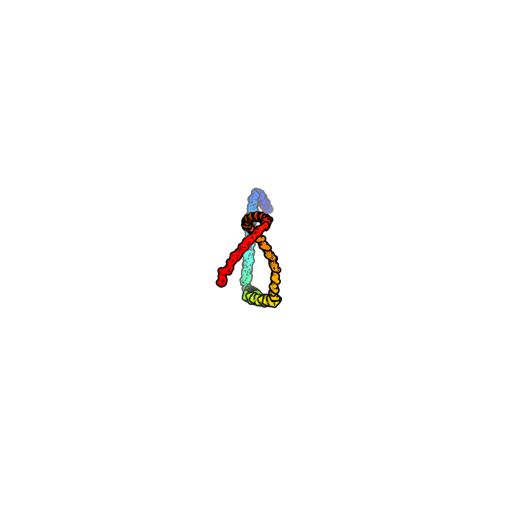 GLY A O 1
ATOM 1229 N N . GLY A 1 172 ? -135.854 -30.614 104.576 1.00 51.84 172 GLY A N 1
ATOM 1230 C CA . GLY A 1 172 ? -135.683 -32.042 104.889 1.00 51.84 172 GLY A CA 1
ATOM 1231 C C . GLY A 1 172 ? -134.279 -32.547 104.529 1.00 51.84 172 GLY A C 1
ATOM 1232 O O . GLY A 1 172 ? -133.999 -32.695 103.347 1.00 51.84 172 GLY A O 1
ATOM 1233 N N . TYR A 1 173 ? -133.303 -32.590 105.453 1.00 46.47 173 TYR A N 1
ATOM 1234 C CA . TYR A 1 173 ? -133.017 -33.716 106.382 1.00 46.47 173 TYR A CA 1
ATOM 1235 C C . TYR A 1 173 ? -132.760 -35.026 105.591 1.00 46.47 173 TYR A C 1
ATOM 1237 O O . TYR A 1 173 ? -133.555 -35.374 104.731 1.00 46.47 173 TYR A O 1
ATOM 1245 N N . ASP A 1 174 ? -131.696 -35.817 105.770 1.00 52.81 174 ASP A N 1
ATOM 1246 C CA . ASP A 1 174 ? -131.020 -36.245 107.008 1.00 52.81 174 ASP A CA 1
ATOM 1247 C C . ASP A 1 174 ? -129.797 -37.166 106.645 1.00 52.81 174 ASP A C 1
ATOM 1249 O O . ASP A 1 174 ? -129.657 -37.530 105.474 1.00 52.81 174 ASP A O 1
ATOM 1253 N N . PRO A 1 175 ? -128.889 -37.582 107.561 1.00 58.62 175 PRO A N 1
ATOM 1254 C CA . PRO A 1 175 ? -127.449 -37.342 107.451 1.00 58.62 175 PRO A CA 1
ATOM 1255 C C . PRO A 1 175 ? -126.626 -38.516 108.041 1.00 58.62 175 PRO A C 1
ATOM 1257 O O . PRO A 1 175 ? -126.381 -38.558 109.242 1.00 58.62 175 PRO A O 1
ATOM 1260 N N . SER A 1 176 ? -126.204 -39.528 107.292 1.00 44.22 176 SER A N 1
ATOM 1261 C CA . SER A 1 176 ? -125.553 -40.663 107.969 1.00 44.22 176 SER A CA 1
ATOM 1262 C C . SER A 1 176 ? -124.503 -41.341 107.125 1.00 44.22 176 SER A C 1
ATOM 1264 O O . SER A 1 176 ? -124.822 -42.035 106.161 1.00 44.22 176 SER A O 1
ATOM 1266 N N . ARG A 1 177 ? -123.253 -41.138 107.547 1.00 48.94 177 ARG A N 1
ATOM 1267 C CA . ARG A 1 177 ? -122.264 -42.165 107.931 1.00 48.94 177 ARG A CA 1
ATOM 1268 C C . ARG A 1 177 ? -120.933 -41.418 108.096 1.00 48.94 177 ARG A C 1
ATOM 1270 O O . ARG A 1 177 ? -120.416 -40.893 107.116 1.00 48.94 177 ARG A O 1
ATOM 1277 N N . TYR A 1 178 ? -120.580 -41.000 109.316 1.00 48.69 178 TYR A N 1
ATOM 1278 C CA . TYR A 1 178 ? -119.781 -41.780 110.283 1.00 48.69 178 TYR A CA 1
ATOM 1279 C C . TYR A 1 178 ? -118.631 -42.542 109.631 1.00 48.69 178 TYR A C 1
ATOM 1281 O O . TYR A 1 178 ? -118.928 -43.465 108.841 1.00 48.69 178 TYR A O 1
#

Sequence (178 aa):
MARAAKKSKAKKRAKKMPVKKRVAKKTAKKRTAKKKVAKRKTKAKKKIVRKKVAKRKANPKKRAKKKAKRKVKKKAKKAKAKKKVARGGSAADRLKKLEAQVGQLTRRLSEASATAGPPGPRGSAGPAGPPGSTGPRGMDGSPGARGPAGESGSSGSSGSSGSSGSSGSSGGYDPSRY

Radius of gyration: 80.32 Å; chains: 1; bounding box: 183×71×193 Å

pLDDT: mean 75.22, std 13.98, range [41.38, 96.38]

Secondary structure (DSSP, 8-state):
-HHHHHHHHHHHHHHSS-HHHHHHHHHHHHHHHHHHHHHHHHHHHHHHHHHHHHHHHS-HHHHHHHHHHHHHHHHHHHHHHHHHHHHT--HHHHHHHHHHHHHHHHHHHHHHHHTSPPPPPPPPPPPPPPPPPPPPPPPPPPPPPPPPPPPPPPPPPPPPPPP---------------

Foldseek 3Di:
DVVVVVVVVVVVVLVPDDPVVNVVVVVVVVVVVVVVVVVVVVVVVVVVVVVVVVVCVVCPPVVVVVVVVVVVVVVVVVVVVVVVVVVVPDPVRVVVVVVVVVVVVVVVVVVVVVPDDDPDDDDDDDDDDDDDDDDDDDDDDDDDDDDDDDDDDDDDDDDDDDDDDDDDDDDDDDDDDD